Protein AF-A0A7S3A0Z0-F1 (afdb_monomer)

Foldseek 3Di:
DAWDDPVVQVVCVVVVHDNDIDHPDDDDDDPDLVVLQVCQVVQAQDQPADDPPDPRRRPGDHDDRDPPDDPVVVVVVVVVVVVVVVVVVVVVVVVVVVVVVVVVVVVVVVVVVVVVVVD

Structure (mmCIF, N/CA/C/O backbone):
data_AF-A0A7S3A0Z0-F1
#
_entry.id   AF-A0A7S3A0Z0-F1
#
loop_
_atom_site.group_PDB
_atom_site.id
_atom_site.type_symbol
_atom_site.label_atom_id
_atom_site.label_alt_id
_atom_site.label_comp_id
_atom_site.label_asym_id
_atom_site.label_entity_id
_atom_site.label_seq_id
_atom_site.pdbx_PDB_ins_code
_atom_site.Cartn_x
_atom_site.Cartn_y
_atom_site.Cartn_z
_atom_site.occupancy
_atom_site.B_iso_or_equiv
_atom_site.auth_seq_id
_atom_site.auth_comp_id
_atom_site.auth_asym_id
_atom_site.auth_atom_id
_atom_site.pdbx_PDB_model_num
ATOM 1 N N . LEU A 1 1 ? -1.896 1.987 -3.197 1.00 66.12 1 LEU A N 1
ATOM 2 C CA . LEU A 1 1 ? -0.460 2.169 -2.887 1.00 66.12 1 LEU A CA 1
ATOM 3 C C . LEU A 1 1 ? -0.348 2.481 -1.406 1.00 66.12 1 LEU A C 1
ATOM 5 O O . LEU A 1 1 ? -1.080 3.352 -0.944 1.00 66.12 1 LEU A O 1
ATOM 9 N N . ARG A 1 2 ? 0.490 1.765 -0.656 1.00 77.69 2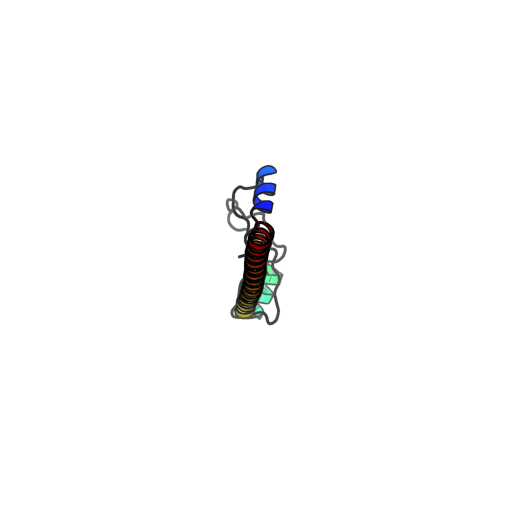 ARG A N 1
ATOM 10 C CA . ARG A 1 2 ? 0.662 2.033 0.778 1.00 77.69 2 ARG A CA 1
ATOM 11 C C . ARG A 1 2 ? 1.620 3.209 0.935 1.00 77.69 2 ARG A C 1
ATOM 13 O O . ARG A 1 2 ? 2.786 3.097 0.559 1.00 77.69 2 ARG A O 1
ATOM 20 N N . ALA A 1 3 ? 1.119 4.345 1.408 1.00 82.38 3 ALA A N 1
ATOM 21 C CA . ALA A 1 3 ? 1.963 5.499 1.699 1.00 82.38 3 ALA A CA 1
ATOM 22 C C . ALA A 1 3 ? 2.892 5.194 2.885 1.00 82.38 3 ALA A C 1
ATOM 24 O O . ALA A 1 3 ? 2.574 4.361 3.740 1.00 82.38 3 ALA A O 1
ATOM 25 N N . GLU A 1 4 ? 4.050 5.850 2.923 1.00 85.00 4 GLU A N 1
ATOM 26 C CA . GLU A 1 4 ? 4.863 5.920 4.138 1.00 85.00 4 GLU A CA 1
ATOM 27 C C . GLU A 1 4 ? 4.045 6.501 5.307 1.00 85.00 4 GLU A C 1
ATOM 29 O O . GLU A 1 4 ? 3.120 7.288 5.096 1.00 85.00 4 GLU A O 1
ATOM 34 N N . SER A 1 5 ? 4.374 6.113 6.541 1.00 87.25 5 SER A N 1
ATOM 35 C CA . SER A 1 5 ? 3.722 6.691 7.722 1.00 87.25 5 SER A CA 1
ATOM 36 C C . SER A 1 5 ? 4.221 8.111 8.004 1.00 87.25 5 SER A C 1
ATOM 38 O O . SER A 1 5 ? 5.333 8.484 7.618 1.00 87.25 5 SER A O 1
ATOM 40 N N . ASP A 1 6 ? 3.438 8.894 8.749 1.00 86.06 6 ASP A N 1
ATOM 41 C CA . ASP A 1 6 ? 3.818 10.262 9.123 1.00 86.06 6 ASP A CA 1
ATOM 42 C C . ASP A 1 6 ? 5.121 10.314 9.933 1.00 86.06 6 ASP A C 1
ATOM 44 O O . ASP A 1 6 ? 5.935 11.217 9.739 1.00 86.06 6 ASP A O 1
ATOM 48 N N . GLY A 1 7 ? 5.372 9.317 10.789 1.00 89.00 7 GLY A N 1
ATOM 49 C CA . GLY A 1 7 ? 6.617 9.212 11.554 1.00 89.00 7 GLY A CA 1
ATOM 50 C C . GLY A 1 7 ? 7.843 8.976 10.666 1.00 89.00 7 GLY A C 1
ATOM 51 O O . GLY A 1 7 ? 8.887 9.605 10.856 1.00 89.00 7 GLY A O 1
ATOM 52 N N . GLU A 1 8 ? 7.707 8.120 9.654 1.00 87.56 8 GLU A N 1
ATOM 53 C CA . GLU A 1 8 ? 8.771 7.836 8.683 1.00 87.56 8 GLU A CA 1
ATOM 54 C C . GLU A 1 8 ? 9.038 9.037 7.786 1.00 87.56 8 GLU A C 1
ATOM 56 O O . GLU A 1 8 ? 10.195 9.428 7.598 1.00 87.56 8 GLU A O 1
ATOM 61 N N . ARG A 1 9 ? 7.968 9.687 7.318 1.00 87.31 9 ARG A N 1
ATOM 62 C CA . ARG A 1 9 ? 8.058 10.934 6.564 1.00 87.31 9 ARG A CA 1
ATOM 63 C C . ARG A 1 9 ? 8.750 12.018 7.385 1.00 87.31 9 ARG A C 1
ATOM 65 O O . ARG A 1 9 ? 9.668 12.660 6.885 1.00 87.31 9 ARG A O 1
ATOM 72 N N . ALA A 1 10 ? 8.362 12.204 8.646 1.00 90.06 10 ALA A N 1
ATOM 73 C CA . ALA A 1 10 ? 8.972 13.190 9.535 1.00 90.06 10 ALA A CA 1
ATOM 74 C C . ALA A 1 10 ? 10.463 12.907 9.769 1.00 90.06 10 ALA A C 1
ATOM 76 O O . ALA A 1 10 ? 11.278 13.825 9.698 1.00 90.06 10 ALA A O 1
ATOM 77 N N . SER A 1 11 ? 10.839 11.645 9.993 1.00 90.81 11 SER A N 1
ATOM 78 C CA . SER A 1 11 ? 12.243 11.246 10.149 1.00 90.81 11 SER A CA 1
ATOM 79 C C . SER A 1 11 ? 13.070 11.542 8.897 1.00 90.81 11 SER A C 1
ATOM 81 O O . SER A 1 11 ? 14.133 12.160 8.972 1.00 90.81 11 SER A O 1
ATOM 83 N N . ARG A 1 12 ? 12.532 11.201 7.723 1.00 89.12 12 ARG A N 1
ATOM 84 C CA . ARG A 1 12 ? 13.155 11.465 6.423 1.00 89.12 12 ARG A CA 1
ATOM 85 C C . ARG A 1 12 ? 13.317 12.958 6.144 1.00 89.12 12 ARG A C 1
ATOM 87 O O . ARG A 1 12 ? 14.369 13.377 5.669 1.00 89.12 12 ARG A O 1
ATOM 94 N N . LEU A 1 13 ? 12.301 13.760 6.464 1.00 91.31 13 LEU A N 1
ATOM 95 C CA . LEU A 1 13 ? 12.349 15.217 6.328 1.00 91.31 13 LEU A CA 1
ATOM 96 C C . LEU A 1 13 ? 13.393 15.847 7.259 1.00 91.31 13 LEU A C 1
ATOM 98 O O . LEU A 1 13 ? 14.111 16.746 6.827 1.00 91.31 13 LEU A O 1
ATOM 102 N N . ARG A 1 14 ? 13.524 15.356 8.501 1.00 92.06 14 ARG A N 1
ATOM 103 C CA . ARG A 1 14 ? 14.578 15.803 9.432 1.00 92.06 14 ARG A CA 1
ATOM 104 C C . ARG A 1 14 ? 15.982 15.513 8.901 1.00 92.06 14 ARG A C 1
ATOM 106 O O . ARG A 1 14 ? 16.871 16.333 9.084 1.00 92.06 14 ARG A O 1
ATOM 113 N N . GLY A 1 15 ? 16.166 14.388 8.211 1.00 90.38 15 GLY A N 1
ATOM 114 C CA . GLY A 1 15 ? 17.429 14.018 7.563 1.00 90.38 15 GLY A CA 1
ATOM 115 C C . GLY A 1 15 ? 17.720 14.733 6.236 1.00 90.38 15 GLY A C 1
ATOM 116 O O . GLY A 1 15 ? 18.665 14.353 5.554 1.00 90.38 15 GLY A O 1
ATOM 117 N N . GLY A 1 16 ? 16.912 15.721 5.827 1.00 89.44 16 GLY A N 1
ATOM 118 C CA . GLY A 1 16 ? 17.097 16.442 4.560 1.00 89.44 16 GLY A CA 1
ATOM 119 C C . GLY A 1 16 ? 16.609 15.691 3.315 1.00 89.44 16 GLY A C 1
ATOM 120 O O . GLY A 1 16 ? 16.923 16.083 2.192 1.00 89.44 16 GLY A O 1
ATOM 121 N N . GLY A 1 17 ? 15.832 14.618 3.486 1.00 84.62 17 GLY A N 1
ATOM 122 C CA . GLY A 1 17 ? 15.246 13.865 2.382 1.00 84.62 17 GLY A CA 1
ATOM 123 C C . GLY A 1 17 ? 14.172 14.642 1.605 1.00 84.62 17 GLY A C 1
ATOM 124 O O . GLY A 1 17 ? 13.697 15.701 2.013 1.00 84.62 17 GLY A O 1
ATOM 125 N N . SER A 1 18 ? 13.754 14.085 0.463 1.00 84.69 18 SER A N 1
ATOM 126 C CA . SER A 1 18 ? 12.740 14.677 -0.430 1.00 84.69 18 SER A CA 1
ATOM 127 C C . SER A 1 18 ? 11.448 15.094 0.300 1.00 84.69 18 SER A C 1
ATOM 129 O O . SER A 1 18 ? 11.008 14.436 1.232 1.00 84.69 18 SER A O 1
ATOM 131 N N . ARG A 1 19 ? 10.754 16.151 -0.135 1.00 85.69 19 ARG A N 1
ATOM 132 C CA . ARG A 1 19 ? 9.455 16.530 0.474 1.00 85.69 19 ARG A CA 1
ATOM 133 C C . ARG A 1 19 ? 8.250 15.762 -0.068 1.00 85.69 19 ARG A C 1
ATOM 135 O O . ARG A 1 19 ? 7.149 15.878 0.476 1.00 85.69 19 ARG A O 1
ATOM 142 N N . ARG A 1 20 ? 8.453 14.994 -1.141 1.00 84.25 20 ARG A N 1
ATOM 143 C CA . ARG A 1 20 ? 7.399 14.219 -1.803 1.00 84.25 20 ARG A CA 1
ATOM 144 C C . ARG A 1 20 ? 6.930 13.074 -0.917 1.00 84.25 20 ARG A C 1
ATOM 146 O O . ARG A 1 20 ? 7.697 12.585 -0.092 1.00 84.25 20 ARG A O 1
ATOM 153 N N . VAL A 1 21 ? 5.676 12.678 -1.097 1.00 82.12 21 VAL A N 1
ATOM 154 C CA . VAL A 1 21 ? 5.125 11.483 -0.458 1.00 82.12 21 VAL A CA 1
ATOM 155 C C . VAL A 1 21 ? 5.732 10.270 -1.140 1.00 82.12 21 VAL A C 1
ATOM 157 O O . VAL A 1 21 ? 5.612 10.121 -2.358 1.00 82.12 21 VAL A O 1
ATOM 160 N N . ASN A 1 22 ? 6.382 9.422 -0.354 1.00 84.19 22 ASN A N 1
ATOM 161 C CA . ASN A 1 22 ? 6.879 8.148 -0.835 1.00 84.19 22 ASN A CA 1
ATOM 162 C C . ASN A 1 22 ? 5.837 7.063 -0.570 1.00 84.19 22 ASN A C 1
ATOM 164 O O . ASN A 1 22 ? 5.218 6.998 0.494 1.00 84.19 22 ASN A O 1
ATOM 168 N N . PHE A 1 23 ? 5.662 6.189 -1.553 1.00 84.50 23 PHE A N 1
ATOM 169 C CA . PHE A 1 23 ? 4.875 4.977 -1.401 1.00 84.50 23 PHE A CA 1
ATOM 170 C C . PHE A 1 23 ? 5.830 3.814 -1.179 1.00 84.50 23 PHE A C 1
ATOM 172 O O . PHE A 1 23 ? 6.840 3.699 -1.868 1.00 84.50 23 PHE A O 1
ATOM 179 N N . LYS A 1 24 ? 5.511 2.970 -0.202 1.00 83.44 24 LYS A N 1
ATOM 180 C CA . LYS A 1 24 ? 6.308 1.788 0.131 1.00 83.44 24 LYS A CA 1
ATOM 181 C C . LYS A 1 24 ? 6.023 0.626 -0.802 1.00 83.44 24 LYS A C 1
ATOM 183 O O . LYS A 1 24 ? 6.915 -0.146 -1.122 1.00 83.44 24 LYS A O 1
ATOM 188 N N . GLU A 1 25 ? 4.764 0.499 -1.205 1.00 86.19 25 GLU A N 1
ATOM 189 C CA . GLU A 1 25 ? 4.281 -0.662 -1.937 1.00 86.19 25 GLU A CA 1
ATOM 190 C C . GLU A 1 25 ? 3.240 -0.258 -2.973 1.00 86.19 25 GLU A C 1
ATOM 192 O O . GLU A 1 25 ? 2.399 0.632 -2.754 1.00 86.19 25 GLU A O 1
ATOM 197 N N . GLY A 1 26 ? 3.278 -0.976 -4.092 1.00 88.44 26 GLY A N 1
ATOM 198 C CA . GLY A 1 26 ? 2.316 -0.865 -5.164 1.00 88.44 26 GLY A CA 1
ATOM 199 C C . GLY A 1 26 ? 2.043 -2.187 -5.845 1.00 88.44 26 GLY A C 1
ATOM 200 O O . GLY A 1 26 ? 2.822 -3.128 -5.751 1.00 88.44 26 GLY A O 1
ATOM 201 N N . TRP A 1 27 ? 0.900 -2.231 -6.516 1.00 90.44 27 TRP A N 1
ATOM 202 C CA . TRP A 1 27 ? 0.357 -3.438 -7.106 1.00 90.44 27 TRP A CA 1
ATOM 203 C C . TRP A 1 27 ? -0.003 -3.154 -8.558 1.00 90.44 27 TRP A C 1
ATOM 205 O O . TRP A 1 27 ? -0.591 -2.115 -8.859 1.00 90.44 27 TRP A O 1
ATOM 215 N N . VAL A 1 28 ? 0.365 -4.076 -9.441 1.00 92.38 28 VAL A N 1
ATOM 216 C CA . VAL A 1 28 ? 0.043 -4.036 -10.867 1.00 92.38 28 VAL A CA 1
ATOM 217 C C . VAL A 1 28 ? -0.570 -5.380 -11.222 1.00 92.38 28 VAL A C 1
ATOM 219 O O . VAL A 1 28 ? 0.060 -6.419 -11.023 1.00 92.38 28 VAL A O 1
ATOM 222 N N . GLU A 1 29 ? -1.798 -5.357 -11.726 1.00 92.94 29 GLU A N 1
ATOM 223 C CA . GLU A 1 29 ? -2.480 -6.548 -12.221 1.00 92.94 29 GLU A CA 1
ATOM 224 C C . GLU A 1 29 ? -2.304 -6.648 -13.738 1.00 92.94 29 GLU A C 1
ATOM 226 O O . GLU A 1 29 ? -2.395 -5.656 -14.462 1.00 92.94 29 GLU A O 1
ATOM 231 N N . PHE A 1 30 ? -2.026 -7.859 -14.209 1.00 94.62 30 PHE A N 1
ATOM 232 C CA . PHE A 1 30 ? -1.889 -8.170 -15.626 1.00 94.62 30 PHE A CA 1
ATOM 233 C C . PHE A 1 30 ? -3.008 -9.115 -16.038 1.00 94.62 30 PHE A C 1
ATOM 235 O O . PHE A 1 30 ? -3.377 -10.010 -15.278 1.00 94.62 30 PHE A O 1
ATOM 242 N N . TYR A 1 31 ? -3.480 -8.959 -17.272 1.00 94.56 31 TYR A N 1
ATOM 243 C CA . TYR A 1 31 ? -4.478 -9.852 -17.850 1.00 94.56 31 TYR A CA 1
ATOM 244 C C . TYR A 1 31 ? -3.922 -11.269 -18.073 1.00 94.56 31 TYR A C 1
ATOM 246 O O . TYR A 1 31 ? -4.558 -12.250 -17.690 1.00 94.56 31 TYR A O 1
ATOM 254 N N . ASP A 1 32 ? -2.710 -11.385 -18.636 1.00 95.25 32 ASP A N 1
ATOM 255 C CA . ASP A 1 32 ? -2.009 -12.664 -18.782 1.00 95.25 32 ASP A CA 1
ATOM 256 C C . ASP A 1 32 ? -0.898 -12.816 -17.730 1.00 95.25 32 ASP A C 1
ATOM 258 O O . ASP A 1 32 ? -0.017 -11.977 -17.522 1.00 95.25 32 ASP A O 1
ATOM 262 N N . ARG A 1 33 ? -0.902 -13.987 -17.103 1.00 94.88 33 ARG A N 1
ATOM 263 C CA . ARG A 1 33 ? 0.117 -14.475 -16.184 1.00 94.88 33 ARG A CA 1
ATOM 264 C C . ARG A 1 33 ? 1.522 -14.522 -16.791 1.00 94.88 33 ARG A C 1
ATOM 266 O O . ARG A 1 33 ? 2.510 -14.398 -16.058 1.00 94.88 33 ARG A O 1
ATOM 273 N N . ARG A 1 34 ? 1.627 -14.777 -18.096 1.00 96.56 34 ARG A N 1
ATOM 274 C CA . ARG A 1 34 ? 2.898 -14.817 -18.832 1.00 96.56 34 ARG A CA 1
ATOM 275 C C . ARG A 1 34 ? 3.540 -13.436 -18.867 1.00 96.56 34 ARG A C 1
ATOM 277 O O . ARG A 1 34 ? 4.724 -13.326 -18.546 1.00 96.56 34 ARG A O 1
ATOM 284 N N . ASP A 1 35 ? 2.747 -12.406 -19.140 1.00 97.00 35 ASP A N 1
ATOM 285 C CA . ASP A 1 35 ? 3.204 -11.017 -19.162 1.00 97.00 35 ASP A CA 1
ATOM 286 C C . ASP A 1 35 ? 3.627 -10.557 -17.772 1.00 97.00 35 ASP A C 1
ATOM 288 O O . ASP A 1 35 ? 4.718 -10.015 -17.618 1.00 97.00 35 ASP A O 1
ATOM 292 N N . ALA A 1 36 ? 2.844 -10.888 -16.740 1.00 96.44 36 ALA A N 1
ATOM 293 C CA . ALA A 1 36 ? 3.193 -10.580 -15.353 1.00 96.44 36 ALA A CA 1
ATOM 294 C C . ALA A 1 36 ? 4.564 -11.153 -14.954 1.00 96.44 36 ALA A C 1
ATOM 296 O O . ALA A 1 36 ? 5.403 -10.475 -14.358 1.00 96.44 36 ALA A O 1
ATOM 297 N N . ARG A 1 37 ? 4.810 -12.423 -15.305 1.00 96.44 37 ARG A N 1
ATOM 298 C CA . ARG A 1 37 ? 6.086 -13.091 -15.025 1.00 96.44 37 ARG A CA 1
ATO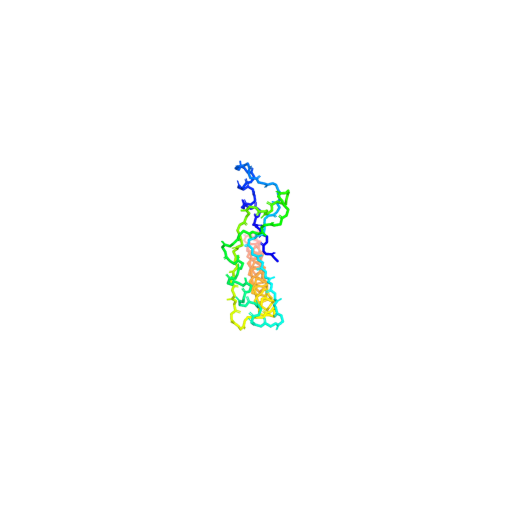M 299 C C . ARG A 1 37 ? 7.225 -12.457 -15.812 1.00 96.44 37 ARG A C 1
ATOM 301 O O . ARG A 1 37 ? 8.295 -12.237 -15.251 1.00 96.44 37 ARG A O 1
ATOM 308 N N . ARG A 1 38 ? 7.003 -12.178 -17.098 1.00 97.25 38 ARG A N 1
ATOM 309 C CA . ARG A 1 38 ? 8.006 -11.566 -17.971 1.00 97.25 38 ARG A CA 1
ATOM 310 C C . ARG A 1 38 ? 8.380 -10.172 -17.478 1.00 97.25 38 ARG A C 1
ATOM 312 O O . ARG A 1 38 ? 9.564 -9.885 -17.368 1.00 97.25 38 ARG A O 1
ATOM 319 N N . ALA A 1 39 ? 7.395 -9.354 -17.118 1.00 96.81 39 ALA A N 1
ATOM 320 C CA . ALA A 1 39 ? 7.605 -8.028 -16.555 1.00 96.81 39 ALA A CA 1
ATOM 321 C C . ALA A 1 39 ? 8.421 -8.093 -15.259 1.00 96.81 39 ALA A C 1
ATOM 323 O O . ALA A 1 39 ? 9.406 -7.376 -15.133 1.00 96.81 39 ALA A O 1
ATOM 324 N N . ALA A 1 40 ? 8.085 -8.995 -14.332 1.00 96.81 40 ALA A N 1
ATOM 325 C CA . ALA A 1 40 ? 8.852 -9.139 -13.096 1.00 96.81 40 ALA A CA 1
ATOM 326 C C . ALA A 1 40 ? 10.314 -9.541 -13.351 1.00 96.81 40 ALA A C 1
ATOM 328 O O . ALA A 1 40 ? 11.207 -8.982 -12.729 1.00 96.81 40 ALA A O 1
ATOM 329 N N . VAL A 1 41 ? 10.577 -10.469 -14.277 1.00 96.81 41 VAL A N 1
ATOM 330 C CA . VAL A 1 41 ? 11.952 -10.887 -14.608 1.00 96.81 41 VAL A CA 1
ATOM 331 C C . VAL A 1 41 ? 12.731 -9.778 -15.315 1.00 96.81 41 VAL A C 1
ATOM 333 O O . VAL A 1 41 ? 13.896 -9.564 -15.001 1.00 96.81 41 VAL A O 1
ATOM 336 N N . LEU A 1 42 ? 12.105 -9.090 -16.272 1.00 96.38 42 LEU A N 1
ATOM 337 C CA . LEU A 1 42 ? 12.776 -8.074 -17.085 1.00 96.38 42 LEU A CA 1
ATOM 338 C C . LEU A 1 42 ? 12.993 -6.760 -16.343 1.00 96.38 42 LEU A C 1
ATOM 340 O O . LEU A 1 42 ? 13.985 -6.087 -16.590 1.00 96.38 42 LEU A O 1
ATOM 344 N N . LEU A 1 43 ? 12.052 -6.363 -15.489 1.00 96.19 43 LEU A N 1
ATOM 345 C CA . LEU A 1 43 ? 12.110 -5.067 -14.824 1.00 96.19 43 LEU A CA 1
ATOM 346 C C . LEU A 1 43 ? 12.858 -5.155 -13.505 1.00 96.19 43 LEU A C 1
ATOM 348 O O . LEU A 1 43 ? 13.621 -4.250 -13.20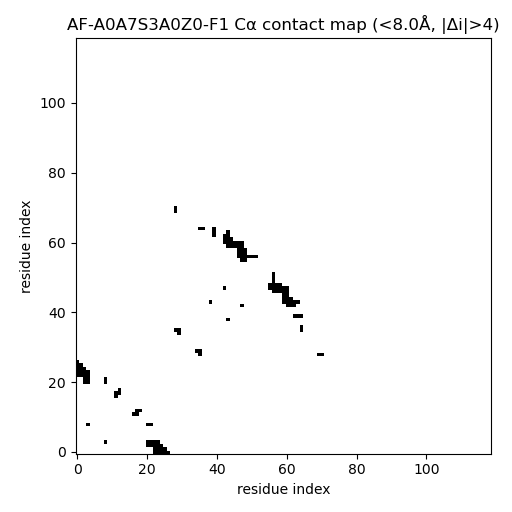4 1.00 96.19 43 LEU A O 1
ATOM 352 N N . ASN A 1 44 ? 12.687 -6.220 -12.719 1.00 96.94 44 ASN A N 1
ATOM 353 C CA . ASN A 1 44 ? 13.294 -6.274 -11.393 1.00 96.94 44 ASN A CA 1
ATOM 354 C C . ASN A 1 44 ? 14.822 -6.104 -11.459 1.00 96.94 44 ASN A C 1
ATOM 356 O O . ASN A 1 44 ? 15.488 -6.736 -12.278 1.00 96.94 44 ASN A O 1
ATOM 360 N N . ASN A 1 45 ? 15.361 -5.255 -10.583 1.00 95.94 45 ASN A N 1
ATOM 361 C CA . ASN A 1 45 ? 16.765 -4.836 -10.525 1.00 95.94 45 ASN A CA 1
ATOM 362 C C . ASN A 1 45 ? 17.298 -4.124 -11.781 1.00 95.94 45 ASN A C 1
ATOM 364 O O . ASN A 1 45 ? 18.507 -3.947 -11.908 1.00 95.94 45 ASN A O 1
ATOM 368 N N . ASN A 1 46 ? 16.429 -3.690 -12.693 1.00 96.25 46 ASN A N 1
ATOM 369 C CA . ASN A 1 46 ? 16.809 -2.855 -13.828 1.00 96.25 46 ASN A CA 1
ATOM 370 C C . ASN A 1 46 ? 16.405 -1.401 -13.575 1.00 96.25 46 ASN A C 1
ATOM 372 O O . ASN A 1 46 ? 15.448 -1.125 -12.848 1.00 96.25 46 ASN A O 1
ATOM 376 N N . ALA A 1 47 ? 17.142 -0.468 -14.180 1.00 95.25 47 ALA A N 1
ATOM 377 C CA . ALA A 1 47 ? 16.833 0.952 -14.084 1.00 95.25 47 ALA A CA 1
ATOM 378 C C . ALA A 1 47 ? 15.444 1.251 -14.661 1.00 95.25 47 ALA A C 1
ATOM 380 O O . ALA A 1 47 ? 15.045 0.686 -15.684 1.00 95.25 47 ALA A O 1
ATOM 381 N N . VAL A 1 48 ? 14.718 2.166 -14.022 1.00 94.25 48 VAL A N 1
ATOM 382 C CA . VAL A 1 48 ? 13.424 2.646 -14.519 1.00 94.25 48 VAL A CA 1
ATOM 383 C C . VAL A 1 48 ? 13.606 3.362 -15.857 1.00 94.25 48 VAL A C 1
ATOM 385 O O . VAL A 1 48 ? 12.795 3.185 -16.769 1.00 94.25 48 VAL A O 1
ATOM 388 N N . GLY A 1 49 ? 14.690 4.132 -15.993 1.00 93.50 49 GLY A N 1
ATOM 389 C CA . GLY A 1 49 ? 15.081 4.786 -17.234 1.00 93.50 49 GLY A CA 1
ATOM 390 C C . GLY A 1 49 ? 14.106 5.877 -17.688 1.00 93.50 49 GLY A C 1
ATOM 391 O O . GLY A 1 49 ? 13.505 6.610 -16.897 1.00 93.50 49 GLY A O 1
ATOM 392 N N . GLY A 1 50 ? 13.963 6.029 -19.005 1.00 93.25 50 GLY A N 1
ATOM 393 C CA . GLY A 1 50 ? 13.166 7.092 -19.619 1.00 93.25 50 GLY A CA 1
ATOM 394 C C . GLY A 1 50 ? 13.976 8.367 -19.868 1.00 93.25 50 GLY A C 1
ATOM 395 O O . GLY A 1 50 ? 15.139 8.317 -20.250 1.00 93.25 50 GLY A O 1
ATOM 396 N N . ARG A 1 51 ? 13.364 9.548 -19.711 1.00 95.12 51 ARG A N 1
ATOM 397 C CA . ARG A 1 51 ? 14.069 10.825 -19.927 1.00 95.12 51 ARG A CA 1
ATOM 398 C C . ARG A 1 51 ? 14.954 11.131 -18.723 1.00 95.12 51 ARG A C 1
ATOM 400 O O . ARG A 1 51 ? 14.450 11.104 -17.610 1.00 95.12 51 ARG A O 1
ATOM 407 N N . LYS A 1 52 ? 16.200 11.565 -18.938 1.00 92.75 52 LYS A N 1
ATOM 408 C CA . LYS A 1 52 ? 17.160 11.906 -17.864 1.00 92.75 52 LYS A CA 1
ATOM 409 C C . LYS A 1 52 ? 16.643 12.914 -16.823 1.00 92.75 52 LYS A C 1
ATOM 411 O O . LYS A 1 52 ? 17.079 12.910 -15.684 1.00 92.75 52 LYS A O 1
ATOM 416 N N . ARG A 1 53 ? 15.692 13.780 -17.194 1.00 92.81 53 ARG A N 1
ATOM 417 C CA . ARG A 1 53 ? 15.056 14.726 -16.255 1.00 92.81 53 ARG A CA 1
ATOM 418 C C . ARG A 1 53 ? 14.004 14.090 -15.337 1.00 92.81 53 ARG A C 1
ATOM 420 O O . ARG A 1 53 ? 13.460 14.776 -14.475 1.00 92.81 53 ARG A O 1
ATOM 427 N N . ASN A 1 54 ? 13.599 12.852 -15.615 1.00 91.31 54 ASN A N 1
ATOM 428 C CA . ASN A 1 54 ? 12.565 12.179 -14.847 1.00 91.31 54 ASN A CA 1
ATOM 429 C C . ASN A 1 54 ? 13.126 11.809 -13.482 1.00 91.31 54 ASN A C 1
ATOM 431 O O . ASN A 1 54 ? 14.236 11.309 -13.369 1.00 91.31 54 ASN A O 1
ATOM 435 N N . TYR A 1 55 ? 12.313 12.025 -12.455 1.00 87.38 55 TYR A N 1
ATOM 436 C CA . TYR A 1 55 ? 12.717 11.841 -11.065 1.00 87.38 55 TYR A CA 1
ATOM 437 C C . TYR A 1 55 ? 13.223 10.424 -10.762 1.00 87.38 55 TYR A C 1
ATOM 439 O O . TYR A 1 55 ? 14.19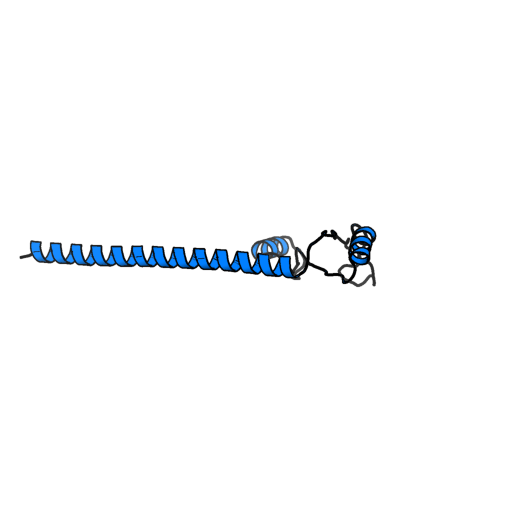5 10.279 -10.040 1.00 87.38 55 TYR A O 1
ATOM 447 N N . TYR A 1 56 ? 12.586 9.411 -11.350 1.00 89.75 56 TYR A N 1
ATOM 448 C CA . TYR A 1 56 ? 12.918 8.003 -11.137 1.00 89.75 56 TYR A CA 1
ATOM 449 C C . TYR A 1 56 ? 13.947 7.466 -12.141 1.00 89.75 56 TYR A C 1
ATOM 451 O O . TYR A 1 56 ? 14.151 6.266 -12.182 1.00 89.75 56 TYR A O 1
ATOM 459 N N . HIS A 1 57 ? 14.550 8.298 -13.000 1.00 92.75 57 HIS A N 1
ATOM 460 C CA . HIS A 1 57 ? 15.360 7.818 -14.130 1.00 92.75 57 HIS A CA 1
ATOM 461 C C . HIS A 1 57 ? 16.469 6.841 -13.714 1.00 92.75 57 HIS A C 1
ATOM 463 O O . HIS A 1 57 ? 16.630 5.792 -14.339 1.00 92.75 57 HIS A O 1
ATOM 469 N N . ASP A 1 58 ? 17.196 7.193 -12.654 1.00 93.56 58 ASP A N 1
ATOM 470 C CA . ASP A 1 58 ? 18.325 6.420 -12.131 1.00 93.56 58 ASP A CA 1
ATOM 471 C C . ASP A 1 58 ? 17.905 5.413 -11.042 1.00 93.56 58 ASP A C 1
ATOM 473 O O . ASP A 1 58 ? 18.742 4.661 -10.543 1.00 93.56 58 ASP A O 1
ATOM 477 N N . ASP A 1 59 ? 16.618 5.369 -10.681 1.00 92.31 59 ASP A N 1
ATOM 478 C CA . ASP A 1 59 ? 16.106 4.419 -9.695 1.00 92.31 59 ASP A CA 1
ATOM 479 C C . ASP A 1 59 ? 15.989 3.018 -10.306 1.00 92.31 59 ASP A C 1
ATOM 481 O O . ASP A 1 59 ? 15.791 2.848 -11.512 1.00 92.31 59 ASP A O 1
ATOM 485 N N . LEU A 1 60 ? 16.077 1.993 -9.456 1.00 95.06 60 LEU A N 1
ATOM 486 C CA . LEU A 1 60 ? 15.885 0.599 -9.849 1.00 95.06 60 LEU A CA 1
ATOM 487 C C . LEU A 1 60 ? 14.454 0.147 -9.561 1.00 95.06 60 LEU A C 1
ATOM 489 O O . LEU A 1 60 ? 13.888 0.426 -8.502 1.00 95.06 60 LEU A O 1
ATOM 493 N N . TRP A 1 61 ? 13.886 -0.630 -10.476 1.00 94.56 61 TRP A N 1
ATOM 494 C CA . TRP A 1 61 ? 12.652 -1.360 -10.221 1.00 94.56 61 TRP A CA 1
ATOM 495 C C . TRP A 1 61 ? 12.877 -2.457 -9.175 1.00 94.56 61 TRP A C 1
ATOM 497 O O . TRP A 1 61 ? 13.762 -3.299 -9.316 1.00 94.56 61 TRP A O 1
ATOM 507 N N . SER A 1 62 ? 12.001 -2.505 -8.173 1.00 94.31 62 SER A N 1
ATOM 508 C CA . SER A 1 62 ? 11.882 -3.615 -7.222 1.00 94.31 62 SER A CA 1
ATOM 509 C C . SER A 1 62 ? 10.482 -4.212 -7.358 1.00 94.31 62 SER A C 1
ATOM 511 O O . SER A 1 62 ? 9.504 -3.632 -6.886 1.00 94.31 62 SER A O 1
ATOM 513 N N . ILE A 1 63 ? 10.358 -5.319 -8.096 1.00 94.62 63 ILE A N 1
ATOM 514 C CA . ILE A 1 63 ? 9.067 -5.933 -8.453 1.00 94.62 63 ILE A CA 1
ATOM 515 C C . ILE A 1 63 ? 9.152 -7.451 -8.281 1.00 94.62 63 ILE A C 1
ATOM 517 O O . ILE A 1 63 ? 10.126 -8.091 -8.671 1.00 94.62 63 ILE A O 1
ATOM 521 N N . ARG A 1 64 ? 8.082 -8.058 -7.755 1.00 94.75 64 ARG A N 1
ATOM 522 C CA . ARG A 1 64 ? 7.937 -9.513 -7.638 1.00 94.75 64 ARG A CA 1
ATOM 523 C C . ARG A 1 64 ? 6.637 -9.981 -8.278 1.00 94.75 64 ARG A C 1
ATOM 525 O O . ARG A 1 64 ? 5.582 -9.401 -8.053 1.00 94.75 64 ARG A O 1
ATOM 532 N N . TYR A 1 65 ? 6.708 -11.081 -9.021 1.00 95.12 65 TYR A N 1
ATOM 533 C CA . TYR A 1 65 ? 5.523 -11.767 -9.525 1.00 95.12 65 TYR A CA 1
ATOM 534 C C . TYR A 1 65 ? 4.898 -12.656 -8.438 1.00 95.12 65 TYR A C 1
ATOM 536 O O . TYR A 1 65 ? 5.582 -13.523 -7.888 1.00 95.12 65 TYR A O 1
ATOM 544 N N . LEU A 1 66 ? 3.598 -12.494 -8.174 1.00 93.81 66 LEU A N 1
ATOM 545 C CA . LEU A 1 66 ? 2.849 -13.340 -7.240 1.00 93.81 66 LEU A CA 1
ATOM 546 C C . LEU A 1 66 ? 1.953 -14.336 -7.990 1.00 93.81 66 LEU A C 1
ATOM 548 O O . LEU A 1 66 ? 1.108 -13.972 -8.809 1.00 93.81 66 LEU A O 1
ATOM 552 N N . LYS A 1 67 ? 2.149 -15.633 -7.727 1.00 92.06 67 LYS A N 1
ATOM 553 C CA . LYS A 1 67 ? 1.362 -16.715 -8.336 1.00 92.06 67 LYS A CA 1
ATOM 554 C C . LYS A 1 67 ? 0.009 -16.847 -7.648 1.00 92.06 67 LYS A C 1
ATOM 556 O O . LYS A 1 67 ? -0.030 -17.089 -6.454 1.00 92.06 67 LYS A O 1
ATOM 561 N N . GLY A 1 68 ? -1.062 -16.829 -8.442 1.00 88.88 68 GLY A N 1
ATOM 562 C CA . GLY A 1 68 ? -2.416 -17.101 -7.948 1.00 88.88 68 GLY A CA 1
ATOM 563 C C . GLY A 1 68 ? -3.020 -15.959 -7.136 1.00 88.88 68 GLY A C 1
ATOM 564 O O . GLY A 1 68 ? -4.052 -16.169 -6.526 1.00 88.88 68 GLY A O 1
ATOM 565 N N . PHE A 1 69 ? -2.383 -14.789 -7.153 1.00 89.56 69 PHE A N 1
ATOM 566 C CA . PHE A 1 69 ? -2.851 -13.584 -6.488 1.00 89.56 69 PHE A CA 1
ATOM 567 C C . PHE A 1 69 ? -3.669 -12.737 -7.464 1.00 89.56 69 PHE A C 1
ATOM 569 O O . PHE A 1 69 ? -3.253 -12.555 -8.615 1.00 89.56 69 PHE A O 1
ATOM 576 N N . LYS A 1 70 ? -4.805 -12.226 -7.004 1.00 88.94 70 LYS A N 1
ATOM 577 C CA . LYS A 1 70 ? -5.711 -11.338 -7.737 1.00 88.94 70 LYS A CA 1
ATOM 578 C C . LYS A 1 70 ? -5.934 -10.053 -6.957 1.00 88.94 70 LYS A C 1
ATOM 580 O O . LYS A 1 70 ? -5.745 -10.009 -5.743 1.00 88.94 70 LYS A O 1
ATOM 585 N N . TRP A 1 71 ? -6.412 -9.015 -7.639 1.00 87.75 71 TRP A N 1
ATOM 586 C CA . TRP A 1 71 ? -6.763 -7.763 -6.967 1.00 87.75 71 TRP A CA 1
ATOM 587 C C . TRP A 1 71 ? -7.789 -7.939 -5.837 1.00 87.75 71 TRP A C 1
ATOM 589 O O . TRP A 1 71 ? -7.722 -7.238 -4.829 1.00 87.75 71 TRP A O 1
ATOM 599 N N . THR A 1 72 ? -8.700 -8.906 -5.982 1.00 86.50 72 THR A N 1
ATOM 600 C CA . THR A 1 72 ? -9.708 -9.246 -4.968 1.00 86.50 72 THR A CA 1
ATOM 601 C C . THR A 1 72 ? -9.081 -9.667 -3.646 1.00 86.50 72 THR A C 1
ATOM 603 O O . THR A 1 72 ? -9.533 -9.218 -2.600 1.00 86.50 72 THR A O 1
ATOM 606 N N . ASP A 1 73 ? -7.993 -10.438 -3.691 1.00 84.94 73 ASP A N 1
ATOM 607 C CA . ASP A 1 73 ? -7.316 -10.929 -2.488 1.00 84.94 73 ASP A CA 1
ATOM 608 C C . ASP A 1 73 ? -6.762 -9.753 -1.666 1.00 84.94 73 ASP A C 1
ATOM 610 O O . ASP A 1 73 ? -6.901 -9.713 -0.444 1.00 84.94 73 ASP A O 1
ATOM 614 N N . LEU A 1 74 ? -6.225 -8.733 -2.350 1.00 83.75 74 LEU A N 1
ATOM 615 C CA . LEU A 1 74 ? -5.742 -7.503 -1.720 1.00 83.75 74 LEU A CA 1
ATOM 616 C C . LEU A 1 74 ? -6.877 -6.704 -1.066 1.00 83.75 74 LEU A C 1
ATOM 618 O O . LEU A 1 74 ? -6.727 -6.166 0.035 1.00 83.75 74 LEU A O 1
ATOM 622 N N . THR A 1 75 ? -8.005 -6.566 -1.765 1.00 82.50 75 THR A N 1
ATOM 623 C CA . THR A 1 75 ? -9.150 -5.815 -1.240 1.00 82.50 75 THR A CA 1
ATOM 624 C C . THR A 1 75 ? -9.836 -6.546 -0.094 1.00 82.50 75 THR A C 1
ATOM 626 O O . THR A 1 75 ? -10.297 -5.891 0.843 1.00 82.50 75 THR A O 1
ATOM 629 N N . ASP A 1 76 ? -9.861 -7.876 -0.140 1.00 83.19 76 ASP A N 1
ATOM 630 C CA . ASP A 1 76 ? -10.477 -8.723 0.875 1.00 83.19 76 ASP A CA 1
ATOM 631 C C . ASP A 1 76 ? -9.666 -8.724 2.170 1.00 83.19 76 ASP A C 1
ATOM 633 O O . ASP A 1 76 ? -10.254 -8.561 3.242 1.00 83.19 76 ASP A O 1
ATOM 637 N N . GLU A 1 77 ? -8.334 -8.811 2.084 1.00 80.75 77 GLU A N 1
ATOM 638 C CA . GLU A 1 77 ? -7.432 -8.663 3.233 1.00 80.75 77 GLU A CA 1
ATOM 639 C C . GLU A 1 77 ? -7.598 -7.282 3.882 1.00 80.75 77 GLU A C 1
ATOM 641 O O . GLU A 1 77 ? -7.895 -7.179 5.072 1.00 80.75 77 GLU A O 1
ATOM 646 N N . ALA A 1 78 ? -7.549 -6.206 3.088 1.00 80.50 78 ALA A N 1
ATOM 647 C CA . ALA A 1 78 ? -7.748 -4.850 3.602 1.00 80.50 78 ALA A CA 1
ATOM 648 C C . ALA A 1 78 ? -9.135 -4.655 4.244 1.00 80.50 78 ALA A C 1
ATOM 650 O O . ALA A 1 78 ? -9.285 -3.906 5.214 1.00 80.50 78 ALA A O 1
ATOM 651 N N . ALA A 1 79 ? -10.170 -5.307 3.710 1.00 75.50 79 ALA A N 1
ATOM 652 C CA . ALA A 1 79 ? -11.503 -5.288 4.297 1.00 75.50 79 ALA A CA 1
ATOM 653 C C . ALA A 1 79 ? -11.571 -6.108 5.596 1.00 75.50 79 ALA A C 1
ATOM 655 O O . ALA A 1 79 ? -12.224 -5.677 6.548 1.00 75.50 79 ALA A O 1
ATOM 656 N N . ALA A 1 80 ? -10.900 -7.259 5.664 1.00 84.69 80 ALA A N 1
ATOM 657 C CA . ALA A 1 80 ? -10.823 -8.096 6.861 1.00 84.69 80 ALA A CA 1
ATOM 658 C C . ALA A 1 80 ? -10.083 -7.393 8.006 1.00 84.69 80 ALA A C 1
ATOM 660 O O . ALA A 1 80 ? -10.575 -7.390 9.139 1.00 84.69 80 ALA A O 1
ATOM 661 N N . ASP A 1 81 ? -8.976 -6.720 7.705 1.00 84.94 81 ASP A N 1
ATOM 662 C CA . ASP A 1 81 ? -8.220 -5.928 8.675 1.00 84.94 81 ASP A CA 1
ATOM 663 C C . ASP A 1 81 ? -9.070 -4.798 9.258 1.00 84.94 81 ASP A C 1
ATOM 665 O O . ASP A 1 81 ? -9.150 -4.635 10.478 1.00 84.94 81 ASP A O 1
ATOM 669 N N . ARG A 1 82 ? -9.785 -4.056 8.399 1.00 82.94 82 ARG A N 1
ATOM 670 C CA . ARG A 1 82 ? -10.712 -3.003 8.848 1.00 82.94 82 ARG A CA 1
ATOM 671 C C . ARG A 1 82 ? -11.827 -3.555 9.730 1.00 82.94 82 ARG A C 1
ATOM 673 O O . ARG A 1 82 ? -12.130 -2.946 10.751 1.00 82.94 82 ARG A O 1
ATOM 680 N N . ARG A 1 83 ? -12.416 -4.703 9.369 1.00 82.75 83 ARG A N 1
ATOM 681 C CA . ARG A 1 83 ? -13.448 -5.364 10.189 1.00 82.75 83 ARG A CA 1
ATOM 682 C C . ARG A 1 83 ? -12.903 -5.754 11.559 1.00 82.75 83 ARG A C 1
ATOM 684 O O . ARG A 1 83 ? -13.542 -5.479 12.566 1.00 82.75 83 ARG A O 1
ATOM 691 N N . THR A 1 84 ? -11.716 -6.352 11.602 1.00 91.62 84 THR A N 1
ATOM 692 C CA . THR A 1 84 ? -11.074 -6.763 12.858 1.00 91.62 84 THR A CA 1
ATOM 693 C C . THR A 1 84 ? -10.782 -5.559 13.750 1.00 91.62 84 THR A C 1
ATOM 695 O O . THR A 1 84 ? -11.001 -5.613 14.958 1.00 91.62 84 THR A O 1
ATOM 698 N N . HIS A 1 85 ? -10.321 -4.456 13.160 1.00 91.19 85 HIS A N 1
ATOM 699 C CA . HIS A 1 85 ? -10.084 -3.215 13.888 1.00 91.19 85 HIS A CA 1
ATOM 700 C C . HIS A 1 85 ? -11.377 -2.614 14.461 1.00 91.19 85 HIS A C 1
ATOM 702 O O . HIS A 1 85 ? -11.407 -2.273 15.639 1.00 91.19 85 HIS A O 1
ATOM 708 N N . ASP A 1 86 ? -12.451 -2.545 13.669 1.00 91.38 86 ASP A N 1
ATOM 709 C CA . ASP A 1 86 ? -13.753 -2.028 14.117 1.00 91.38 86 ASP A CA 1
ATOM 710 C C . ASP A 1 86 ? -14.364 -2.888 15.235 1.00 91.38 86 ASP A C 1
ATOM 712 O O . ASP A 1 86 ? -14.890 -2.359 16.210 1.00 91.38 86 ASP A O 1
ATOM 716 N N . ILE A 1 87 ? -14.232 -4.218 15.155 1.00 93.19 87 ILE A N 1
ATOM 717 C CA . ILE A 1 87 ? -14.673 -5.126 16.226 1.00 93.19 87 ILE A CA 1
ATOM 718 C C . ILE A 1 87 ? -13.938 -4.824 17.536 1.00 93.19 87 ILE A C 1
ATOM 720 O O . ILE A 1 87 ? -14.594 -4.658 18.562 1.00 93.19 87 ILE A O 1
ATOM 724 N N . ARG A 1 88 ? -12.603 -4.706 17.498 1.00 94.62 88 ARG A N 1
ATOM 725 C CA . ARG A 1 88 ? -11.799 -4.383 18.690 1.00 94.62 88 ARG A CA 1
ATOM 726 C C . ARG A 1 88 ? -12.184 -3.029 19.272 1.00 94.62 88 ARG A C 1
ATOM 728 O O . ARG A 1 88 ? -12.464 -2.937 20.456 1.00 94.62 88 ARG A O 1
ATOM 735 N N . LEU A 1 89 ? -12.306 -2.006 18.426 1.00 95.06 89 LEU A N 1
ATOM 736 C CA . LEU A 1 89 ? -12.706 -0.672 18.869 1.00 95.06 89 LEU A CA 1
ATOM 737 C C . LEU A 1 89 ? -14.083 -0.683 19.550 1.00 95.06 89 LEU A C 1
ATOM 739 O O . LEU A 1 89 ? -14.284 -0.020 20.564 1.00 95.06 89 LEU A O 1
ATOM 743 N N . ARG A 1 90 ? -15.044 -1.441 19.013 1.00 94.94 90 ARG A N 1
ATOM 744 C CA . ARG A 1 90 ? -16.372 -1.582 19.628 1.00 94.94 90 ARG A CA 1
ATOM 745 C C . ARG A 1 90 ? -16.321 -2.315 20.963 1.00 94.94 90 ARG A C 1
ATOM 747 O O . ARG A 1 90 ? -17.082 -1.945 21.854 1.00 94.94 90 ARG A O 1
ATOM 754 N N . GLN A 1 91 ? -15.465 -3.327 21.093 1.00 96.25 91 GLN A N 1
ATOM 755 C CA . GLN A 1 91 ? -15.233 -4.015 22.364 1.00 96.25 91 GLN A CA 1
ATOM 756 C C . GLN A 1 91 ? -14.656 -3.046 23.395 1.00 96.25 91 GLN A C 1
ATOM 758 O O . GLN A 1 91 ? -15.275 -2.865 24.436 1.00 96.25 91 GLN A O 1
ATOM 763 N N . ASP A 1 92 ? -13.601 -2.309 23.045 1.00 96.25 92 ASP A N 1
ATOM 764 C CA . ASP A 1 92 ? -12.983 -1.320 23.935 1.00 96.25 92 ASP A CA 1
ATOM 765 C C . ASP A 1 92 ? -13.993 -0.246 24.386 1.00 96.25 92 ASP A C 1
ATOM 767 O O . ASP A 1 92 ? -14.058 0.115 25.560 1.00 96.25 92 ASP A O 1
ATOM 771 N N . ILE A 1 93 ? -14.843 0.245 23.471 1.00 96.44 93 ILE A N 1
ATOM 772 C CA . ILE A 1 93 ? -15.917 1.199 23.804 1.00 96.44 93 ILE A CA 1
ATOM 773 C C . ILE A 1 93 ? -16.952 0.570 24.745 1.00 96.44 93 ILE A C 1
ATOM 775 O O . ILE A 1 93 ? -17.475 1.252 25.628 1.00 96.44 93 ILE A O 1
ATOM 779 N N . SER A 1 94 ? -17.305 -0.696 24.528 1.00 96.50 94 SER A N 1
ATOM 780 C CA . SER A 1 94 ? -18.266 -1.412 25.368 1.00 96.50 94 SER A CA 1
ATOM 781 C C . SER A 1 94 ? -17.723 -1.609 26.780 1.00 96.50 94 SER A C 1
ATOM 783 O O . SER A 1 94 ? -18.437 -1.340 27.746 1.00 96.50 94 SER A O 1
ATOM 785 N N . ASP A 1 95 ? -16.464 -2.019 26.895 1.00 97.06 95 ASP A N 1
ATOM 786 C CA . ASP A 1 95 ? -15.796 -2.239 28.174 1.00 97.06 95 ASP A CA 1
ATOM 787 C C . ASP A 1 95 ? -15.659 -0.916 28.938 1.00 97.06 95 ASP A C 1
ATOM 789 O O . ASP A 1 95 ? -16.087 -0.826 30.087 1.00 97.06 95 ASP A O 1
ATOM 793 N N . ALA A 1 96 ? -15.232 0.161 28.270 1.00 96.69 96 ALA A N 1
ATOM 794 C CA . ALA A 1 96 ? -15.158 1.493 28.875 1.00 96.69 96 ALA A CA 1
ATOM 795 C C . ALA A 1 96 ? -16.528 2.024 29.343 1.00 96.69 96 ALA A C 1
ATOM 797 O O . ALA A 1 96 ? -16.628 2.689 30.375 1.00 96.69 96 ALA A O 1
ATOM 798 N N . LYS A 1 97 ? -17.608 1.743 28.599 1.00 96.50 97 LYS A N 1
ATOM 799 C CA . LYS A 1 97 ? -18.974 2.103 29.022 1.00 96.50 97 LYS A CA 1
ATOM 800 C C . LYS A 1 97 ? -19.397 1.326 30.260 1.00 96.50 97 LYS A C 1
ATOM 802 O O . LYS A 1 97 ? -19.943 1.928 31.178 1.00 96.50 97 LYS A O 1
ATOM 807 N N . LYS A 1 98 ? -19.120 0.023 30.292 1.00 97.38 98 LYS A N 1
ATOM 808 C CA . LYS A 1 98 ? -19.421 -0.824 31.444 1.00 97.38 98 LYS A CA 1
ATOM 809 C C . LYS A 1 98 ? -18.666 -0.350 32.686 1.00 97.38 98 LYS A C 1
ATOM 811 O O . LYS A 1 98 ? -19.282 -0.174 33.729 1.00 97.38 98 LYS A O 1
ATOM 816 N N . GLU A 1 99 ? -17.370 -0.070 32.563 1.00 96.69 99 GLU A N 1
ATOM 817 C CA . GLU A 1 99 ? -16.559 0.467 33.664 1.00 96.69 99 GLU A CA 1
ATOM 818 C C . GLU A 1 99 ? -17.092 1.812 34.176 1.00 96.69 99 GLU A C 1
ATOM 820 O O . GLU A 1 99 ? -17.165 2.033 35.386 1.00 96.69 99 GLU A O 1
ATOM 825 N N . ARG A 1 100 ? -17.511 2.704 33.269 1.00 95.50 100 ARG A N 1
ATOM 826 C CA . ARG A 1 100 ? -18.151 3.976 33.632 1.00 95.50 100 ARG A CA 1
AT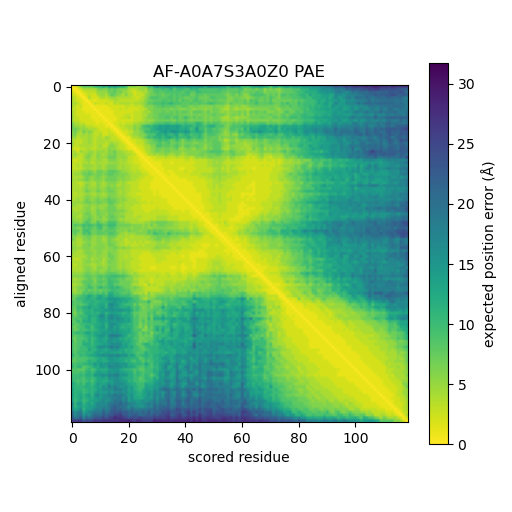OM 827 C C . ARG A 1 100 ? -19.444 3.752 34.415 1.00 95.50 100 ARG A C 1
ATOM 829 O O . ARG A 1 100 ? -19.653 4.420 35.423 1.00 95.50 100 ARG A O 1
ATOM 836 N N . ASP A 1 101 ? -20.308 2.865 33.938 1.00 96.81 101 ASP A N 1
ATOM 837 C CA . ASP A 1 101 ? -21.612 2.617 34.557 1.00 96.81 101 ASP A CA 1
ATOM 838 C C . ASP A 1 101 ? -21.436 1.995 35.952 1.00 96.81 101 ASP A C 1
ATOM 840 O O . ASP A 1 101 ? -22.002 2.493 36.921 1.00 96.81 101 ASP A O 1
ATOM 844 N N . GLU A 1 102 ? -20.531 1.022 36.095 1.00 96.88 102 GLU A N 1
ATOM 845 C CA . GLU A 1 102 ? -20.167 0.454 37.401 1.00 96.88 102 GLU A CA 1
ATOM 846 C C . GLU A 1 102 ? -19.592 1.503 38.367 1.00 96.88 102 GLU A C 1
ATOM 848 O O . GLU A 1 102 ? -19.804 1.429 39.579 1.00 96.88 102 GLU A O 1
ATOM 853 N N . PHE A 1 103 ? -18.840 2.482 37.860 1.00 96.12 103 PHE A N 1
ATOM 854 C CA . PHE A 1 103 ? -18.310 3.570 38.678 1.00 96.12 103 PHE A CA 1
ATOM 855 C C . PHE A 1 103 ? -19.416 4.501 39.189 1.00 96.12 103 PHE A C 1
ATOM 857 O O . PHE A 1 103 ? -19.395 4.874 40.365 1.00 96.12 103 PHE A O 1
ATOM 864 N N . LEU A 1 104 ? -20.387 4.848 38.338 1.00 96.12 104 LEU A N 1
ATOM 865 C CA . LEU A 1 104 ? -21.546 5.656 38.727 1.00 96.12 104 LEU A CA 1
ATOM 866 C C . LEU A 1 104 ? -22.388 4.938 39.788 1.00 96.12 104 LEU A C 1
ATOM 868 O O . LEU A 1 104 ? -22.669 5.527 40.830 1.00 96.12 104 LEU A O 1
ATOM 872 N N . ASP A 1 105 ? -22.662 3.645 39.599 1.00 96.19 105 ASP A N 1
ATOM 873 C CA . ASP A 1 105 ? -23.397 2.834 40.577 1.00 96.19 105 ASP A CA 1
ATOM 874 C C . ASP A 1 105 ? -22.696 2.810 41.948 1.00 96.19 105 ASP A C 1
ATOM 876 O O . ASP A 1 105 ? -23.338 2.928 42.995 1.00 96.19 105 ASP A O 1
ATOM 880 N N . ARG A 1 106 ? -21.358 2.700 41.970 1.00 94.50 106 ARG A N 1
ATOM 881 C CA . ARG A 1 106 ? -20.572 2.749 43.218 1.00 94.50 106 ARG A CA 1
ATOM 882 C C . ARG A 1 106 ? -20.633 4.118 43.894 1.00 94.50 106 ARG A C 1
ATOM 884 O O . ARG A 1 106 ? -20.650 4.176 4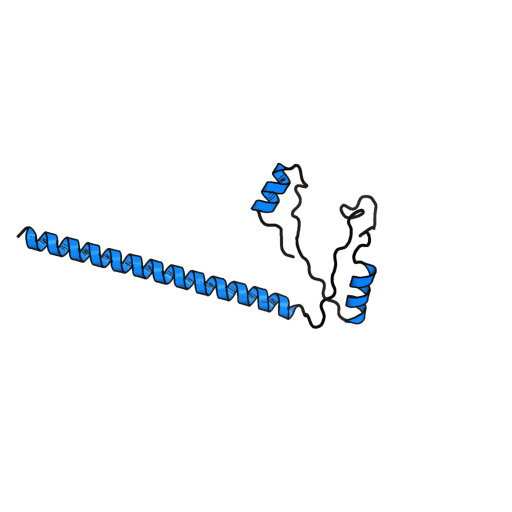5.125 1.00 94.50 106 ARG A O 1
ATOM 891 N N . ILE A 1 107 ? -20.653 5.210 43.124 1.00 96.44 107 ILE A N 1
ATOM 892 C CA . ILE A 1 107 ? -20.825 6.563 43.673 1.00 96.44 107 ILE A CA 1
ATOM 893 C C . ILE A 1 107 ? -22.196 6.690 44.330 1.00 96.44 107 ILE A C 1
ATOM 895 O O . ILE A 1 107 ? -22.269 7.136 45.478 1.00 96.44 107 ILE A O 1
ATOM 899 N N . ASP A 1 108 ? -23.255 6.275 43.641 1.00 94.44 108 ASP A N 1
ATOM 900 C CA . ASP A 1 108 ? -24.628 6.388 44.136 1.00 94.44 108 ASP A CA 1
ATOM 901 C C . ASP A 1 108 ? -24.824 5.564 45.417 1.00 94.44 108 ASP A C 1
ATOM 903 O O . ASP A 1 108 ? -25.375 6.058 46.405 1.00 94.44 108 ASP A O 1
ATOM 907 N N . GLN A 1 109 ? -24.275 4.344 45.463 1.00 94.06 109 GLN A N 1
ATOM 908 C CA . GLN A 1 109 ? -24.260 3.516 46.674 1.00 94.06 109 GLN A CA 1
ATOM 909 C C . GLN A 1 109 ? -23.509 4.191 47.830 1.00 94.06 109 GLN A C 1
ATOM 911 O O . GLN A 1 109 ? -24.006 4.224 48.958 1.00 94.06 109 GLN A O 1
ATOM 916 N N . ALA A 1 110 ? -22.333 4.768 47.569 1.00 92.19 110 ALA A N 1
ATOM 917 C CA . ALA A 1 110 ? -21.555 5.462 48.594 1.00 92.19 110 ALA A CA 1
ATOM 918 C C . ALA A 1 110 ? -22.275 6.714 49.129 1.00 92.19 110 ALA A C 1
ATOM 920 O O . ALA A 1 110 ? -22.198 7.007 50.326 1.00 92.19 110 ALA A O 1
ATOM 921 N N . GLN A 1 111 ? -22.988 7.450 48.269 1.00 93.06 111 GLN A N 1
ATOM 922 C CA . GLN A 1 111 ? -23.819 8.584 48.684 1.00 93.06 111 GLN A CA 1
ATOM 923 C C . GLN A 1 111 ? -25.009 8.132 49.539 1.00 93.06 111 GLN A C 1
ATOM 925 O O . GLN A 1 111 ? -25.274 8.743 50.576 1.00 93.06 111 GLN A O 1
ATOM 930 N N . ALA A 1 112 ? -25.684 7.044 49.155 1.00 91.62 112 ALA A N 1
ATOM 931 C CA . ALA A 1 112 ? -26.802 6.488 49.914 1.00 91.62 112 ALA A CA 1
ATOM 932 C C . ALA A 1 112 ? -26.382 6.030 51.322 1.00 91.62 112 ALA A C 1
ATOM 934 O O . ALA A 1 112 ? -27.069 6.345 52.293 1.00 91.62 112 ALA A O 1
ATOM 935 N N . ILE A 1 113 ? -25.233 5.354 51.450 1.00 91.62 113 ILE A N 1
ATOM 936 C CA . ILE A 1 113 ? -24.688 4.921 52.750 1.00 91.62 113 ILE A CA 1
ATOM 937 C C . ILE A 1 113 ? -24.393 6.133 53.645 1.00 91.62 113 ILE A C 1
ATOM 939 O O . ILE A 1 113 ? -24.869 6.184 54.777 1.00 91.62 113 ILE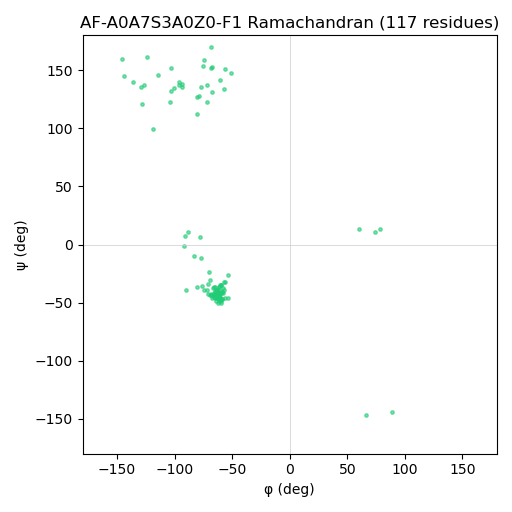 A O 1
ATOM 943 N N . LYS A 1 114 ? -23.707 7.161 53.123 1.00 90.69 114 LYS A N 1
ATOM 944 C CA . LYS A 1 114 ? -23.443 8.405 53.875 1.00 90.69 114 LYS A CA 1
ATOM 945 C C . LYS A 1 114 ? -24.726 9.099 54.347 1.00 90.69 114 LYS A C 1
ATOM 947 O O . LYS A 1 114 ? -24.765 9.669 55.438 1.00 90.69 114 LYS A O 1
ATOM 952 N N . ALA A 1 115 ? -25.782 9.077 53.534 1.00 88.81 115 ALA A N 1
ATOM 953 C CA . ALA A 1 115 ? -27.070 9.662 53.903 1.00 88.81 115 ALA A CA 1
ATOM 954 C C . ALA A 1 115 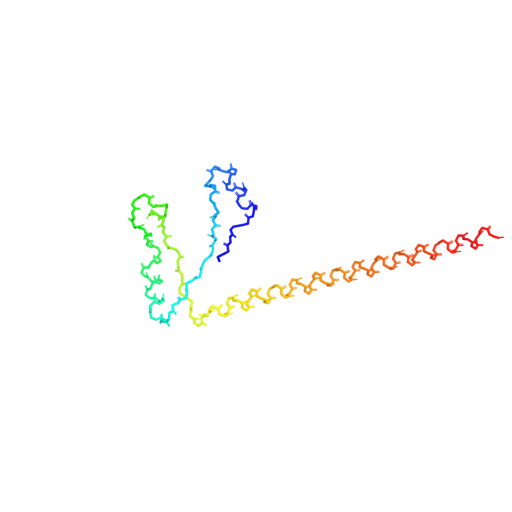? -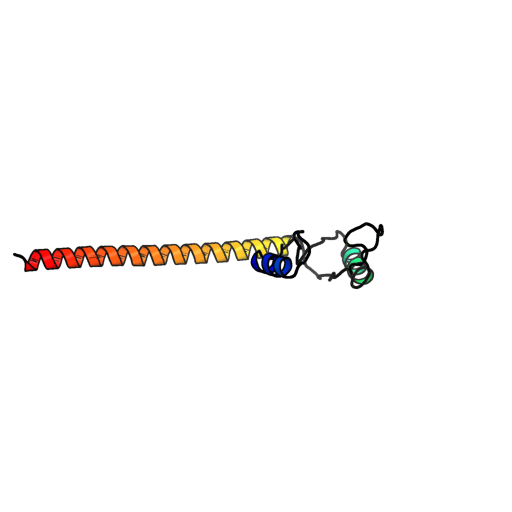27.774 8.875 55.025 1.00 88.81 115 ALA A C 1
ATOM 956 O O . ALA A 1 115 ? -28.489 9.475 55.822 1.00 88.81 115 ALA A O 1
ATOM 957 N N . MET A 1 116 ? -27.562 7.555 55.116 1.00 82.88 116 MET A N 1
ATOM 958 C CA . MET A 1 116 ? -28.065 6.742 56.231 1.00 82.88 116 MET A CA 1
ATOM 959 C C . MET A 1 116 ? -27.271 6.961 57.523 1.00 82.88 116 MET A C 1
ATOM 961 O O . MET A 1 116 ? -27.873 7.027 58.585 1.00 82.88 116 MET A O 1
ATOM 965 N N . GLU A 1 117 ? -25.945 7.102 57.441 1.00 77.44 117 GLU A N 1
ATOM 966 C CA . GLU A 1 117 ? -25.072 7.316 58.611 1.00 77.44 117 GLU A CA 1
ATOM 967 C C . GLU A 1 117 ? -25.233 8.699 59.262 1.00 77.44 117 GLU A C 1
ATOM 969 O O . GLU A 1 117 ? -24.907 8.880 60.431 1.00 77.44 117 GLU A O 1
ATOM 974 N N . SER A 1 118 ? -25.716 9.691 58.511 1.00 73.25 118 SER A N 1
ATOM 975 C CA . SER A 1 118 ? -25.928 11.068 58.992 1.00 73.25 118 SER A CA 1
ATOM 976 C C . SER A 1 118 ? -27.309 11.309 59.620 1.00 73.25 118 SER A C 1
ATOM 978 O O . SER A 1 118 ? -27.669 12.461 59.879 1.00 73.25 118 SER A O 1
ATOM 980 N N . ARG A 1 119 ? -28.079 10.244 59.863 1.00 50.81 119 ARG A N 1
ATOM 981 C CA . ARG A 1 119 ? -29.449 10.271 60.382 1.00 50.81 119 ARG A CA 1
ATOM 982 C C . ARG A 1 119 ? -29.537 9.606 61.749 1.00 50.81 119 ARG A C 1
ATOM 984 O O . ARG A 1 119 ? -30.337 10.112 62.565 1.00 50.81 119 ARG A O 1
#

Solvent-accessible surface area (backbone atoms only — not comparable to full-atom values): 7107 Å² total; per-residue (Å²): 111,46,63,60,51,71,69,58,51,51,53,39,46,75,71,71,45,75,91,68,88,53,64,78,45,78,86,83,89,60,94,47,70,66,57,40,47,49,50,24,66,67,38,34,80,28,64,61,43,81,56,84,87,44,91,54,19,87,38,64,35,86,54,79,66,67,85,94,69,52,74,64,58,58,53,48,51,58,49,49,53,52,51,54,50,53,52,51,54,51,47,55,54,49,51,55,49,50,54,49,51,55,49,52,54,51,50,53,52,53,53,52,52,54,59,60,74,76,106

InterPro domains:
  IPR039119 ABT1/Esf2 [PTHR12311] (4-119)
  IPR060369 Pre-rRNA-processing protein ESF2-like coiled-coil region [PF27577] (72-117)

Secondary structure (DSSP, 8-state):
-EEPPHHHHHHHHHTT--SSPPEEE-----SSHHHHHHHHHHHTTSB--S-TTSTTTTPBP-----TT--HHHHHHHHHHHHHHHHHHHHHHHHHHHHHHHHHHHHHHHHHHHHHHHT-

Sequence (119 aa):
LRAESDGERASRLRGGGSRRVNFKEGWVEFYDRRDARRAAVLLNNNAVGGRKRNYYHDDLWSIRYLKGFKWTDLTDEAAADRRTHDIRLRQDISDAKKERDEFLDRIDQAQAIKAMESR

Organism: NCBI:txid101924

pLDDT: mean 90.4, std 6.92, range [50.81, 97.38]

Radius of gyration: 27.5 Å; Cα contacts (8 Å, |Δi|>4): 68; chains: 1; bounding box: 48×34×80 Å

Mean predicted aligned error: 9.21 Å